Protein AF-A0A0V0Q335-F1 (afdb_monomer_lite)

Radius of gyration: 22.21 Å; chains: 1; bounding box: 49×39×63 Å

Structure (mmCIF, N/CA/C/O backbone):
data_AF-A0A0V0Q335-F1
#
_entry.id   AF-A0A0V0Q335-F1
#
loop_
_atom_site.group_PDB
_atom_site.id
_atom_site.type_symbol
_atom_site.label_atom_id
_atom_site.label_alt_id
_atom_site.label_comp_id
_atom_site.label_asym_id
_atom_site.label_entity_id
_atom_site.label_seq_id
_atom_site.pdbx_PDB_ins_code
_atom_site.Cartn_x
_atom_site.Cartn_y
_atom_site.Cartn_z
_atom_site.occupancy
_atom_site.B_iso_or_equiv
_atom_site.auth_seq_id
_atom_site.auth_comp_id
_atom_site.auth_asym_id
_atom_site.auth_atom_id
_atom_site.pdbx_PDB_model_num
ATOM 1 N N . MET A 1 1 ? -30.327 -15.646 23.687 1.00 78.12 1 MET A N 1
ATOM 2 C CA . MET A 1 1 ? -29.321 -14.753 23.053 1.00 78.12 1 MET A CA 1
ATOM 3 C C . MET A 1 1 ? -29.304 -13.386 23.737 1.00 78.12 1 MET A C 1
ATOM 5 O O . MET A 1 1 ? -28.288 -13.037 24.315 1.00 78.12 1 MET A O 1
ATOM 9 N N . ARG A 1 2 ? -30.434 -12.663 23.757 1.00 88.69 2 ARG A N 1
ATOM 10 C CA . ARG A 1 2 ? -30.592 -11.347 24.405 1.00 88.69 2 ARG A CA 1
ATOM 11 C C . ARG A 1 2 ? -30.193 -11.312 25.885 1.00 88.69 2 ARG A C 1
ATOM 13 O O . ARG A 1 2 ? -29.451 -10.423 26.280 1.00 88.69 2 ARG A O 1
ATOM 20 N N . ASP A 1 3 ? -30.614 -12.298 26.676 1.00 93.56 3 ASP A N 1
ATOM 21 C CA . ASP A 1 3 ? -30.333 -12.308 28.124 1.00 93.56 3 ASP A CA 1
ATOM 22 C C . ASP A 1 3 ? -28.840 -12.451 28.433 1.00 93.56 3 ASP A C 1
ATOM 24 O O . ASP A 1 3 ? -28.343 -11.877 29.395 1.00 93.56 3 ASP A O 1
ATOM 28 N N . ARG A 1 4 ? -28.100 -13.139 27.554 1.00 92.62 4 ARG A N 1
ATOM 29 C CA . ARG A 1 4 ? -26.638 -13.242 27.647 1.00 92.62 4 ARG A CA 1
ATOM 30 C C . ARG A 1 4 ? -25.970 -11.886 27.410 1.00 92.62 4 ARG A C 1
ATOM 32 O O . ARG A 1 4 ? -25.052 -11.541 28.136 1.00 92.62 4 ARG A O 1
ATOM 39 N N . ILE A 1 5 ? 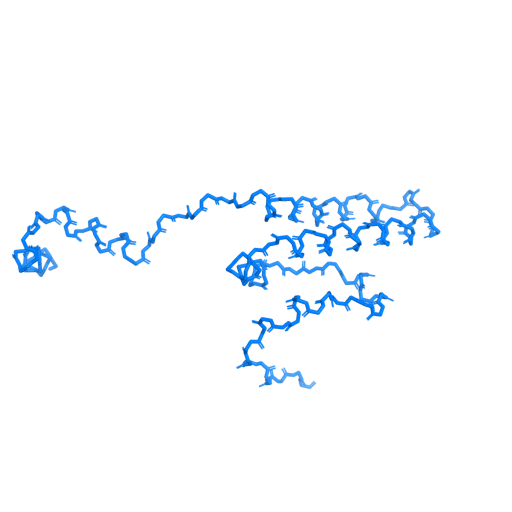-26.451 -11.113 26.433 1.00 89.00 5 ILE A N 1
ATOM 40 C CA . ILE A 1 5 ? -25.930 -9.766 26.141 1.00 89.00 5 ILE A CA 1
ATOM 41 C C . ILE A 1 5 ? -26.261 -8.813 27.296 1.00 89.00 5 ILE A C 1
ATOM 43 O O . ILE A 1 5 ? -25.413 -8.030 27.707 1.00 89.00 5 ILE A O 1
ATOM 47 N N . LYS A 1 6 ? -27.468 -8.919 27.869 1.00 94.00 6 LYS A N 1
ATOM 48 C CA . LYS A 1 6 ? -27.887 -8.117 29.027 1.00 94.00 6 LYS A CA 1
ATOM 49 C C . LYS A 1 6 ? -27.003 -8.369 30.251 1.00 94.00 6 LYS A C 1
ATOM 51 O O . LYS A 1 6 ? -26.550 -7.408 30.856 1.00 94.00 6 LYS A O 1
ATOM 56 N N . ALA A 1 7 ? -26.717 -9.633 30.567 1.00 95.12 7 ALA A N 1
ATOM 57 C CA . ALA A 1 7 ? -25.866 -9.992 31.701 1.00 95.12 7 ALA A CA 1
ATOM 58 C C . ALA A 1 7 ? -24.435 -9.434 31.571 1.00 95.12 7 ALA A C 1
ATOM 60 O O . ALA A 1 7 ? -23.882 -8.928 32.542 1.00 95.12 7 ALA A O 1
ATOM 61 N N . VAL A 1 8 ? -23.850 -9.485 30.368 1.00 94.44 8 VAL A N 1
ATOM 62 C CA . VAL A 1 8 ? -22.508 -8.929 30.113 1.00 94.44 8 VAL A CA 1
ATOM 63 C C . VAL A 1 8 ? -22.526 -7.398 30.160 1.00 94.44 8 VAL A C 1
ATOM 65 O O . VAL A 1 8 ? -21.662 -6.798 30.791 1.00 94.44 8 VAL A O 1
ATOM 68 N N . ALA A 1 9 ? -23.540 -6.760 29.570 1.00 93.38 9 ALA A N 1
ATOM 69 C CA . ALA A 1 9 ? -23.687 -5.305 29.601 1.00 93.38 9 ALA A CA 1
ATOM 70 C C . ALA A 1 9 ? -23.815 -4.769 31.039 1.00 93.38 9 ALA A C 1
ATOM 72 O O . ALA A 1 9 ? -23.160 -3.790 31.394 1.00 93.38 9 ALA A O 1
ATOM 73 N N . GLU A 1 10 ? -24.609 -5.442 31.880 1.00 94.75 10 GLU A N 1
ATOM 74 C CA . GLU A 1 10 ? -24.750 -5.116 33.304 1.00 94.75 10 GLU A CA 1
ATOM 75 C C . GLU A 1 10 ? -23.424 -5.288 34.058 1.00 94.75 10 GLU A C 1
ATOM 77 O O . GLU A 1 10 ? -23.029 -4.384 34.793 1.00 94.75 10 GLU A O 1
ATOM 82 N N . ALA A 1 11 ? -22.689 -6.382 33.821 1.00 95.44 11 ALA A N 1
ATOM 83 C CA . ALA A 1 11 ? -21.361 -6.593 34.408 1.00 95.44 11 ALA A CA 1
ATOM 84 C C . ALA A 1 11 ? -20.345 -5.511 33.989 1.00 95.44 11 ALA A C 1
ATOM 86 O O . ALA A 1 11 ? -19.500 -5.110 34.789 1.00 95.44 11 ALA A O 1
ATOM 87 N N . ASN A 1 12 ? -20.467 -4.997 32.761 1.00 91.88 12 ASN A N 1
ATOM 88 C CA . ASN A 1 12 ? -19.600 -3.962 32.199 1.00 91.88 12 ASN A CA 1
ATOM 89 C C . ASN A 1 12 ? -20.080 -2.524 32.482 1.00 91.88 12 ASN A C 1
ATOM 91 O O . ASN A 1 12 ? -19.474 -1.578 31.978 1.00 91.88 12 ASN A O 1
ATOM 95 N N . ASN A 1 13 ? -21.146 -2.329 33.272 1.00 95.94 13 ASN A N 1
ATOM 96 C CA . ASN A 1 13 ? -21.777 -1.022 33.527 1.00 95.94 13 ASN A CA 1
ATOM 97 C C . ASN A 1 13 ? -22.134 -0.252 32.237 1.00 95.94 13 ASN A C 1
ATOM 99 O O . ASN A 1 13 ? -22.018 0.973 32.160 1.00 95.94 13 ASN A O 1
ATOM 103 N N . ARG A 1 14 ? -22.567 -0.976 31.201 1.00 92.69 14 ARG A N 1
ATOM 104 C CA . ARG A 1 14 ? -22.947 -0.440 29.892 1.00 92.69 14 ARG A CA 1
ATOM 105 C C . ARG A 1 14 ? -24.420 -0.704 29.616 1.00 92.69 14 ARG A C 1
ATOM 107 O O . ARG A 1 14 ? -25.011 -1.672 30.088 1.00 92.69 14 ARG A O 1
ATOM 114 N N . SER A 1 15 ? -25.030 0.148 28.795 1.00 96.31 15 SER A N 1
ATOM 115 C CA . SER A 1 15 ? -26.313 -0.212 28.196 1.00 96.31 15 SER A CA 1
ATOM 116 C C . SER A 1 15 ? -26.112 -1.390 27.243 1.00 96.31 15 SER A C 1
ATOM 118 O O . SER A 1 15 ? -25.030 -1.587 26.692 1.00 96.31 15 SER A O 1
ATOM 120 N N . MET A 1 16 ? -27.171 -2.154 26.992 1.00 93.69 16 MET A N 1
ATOM 121 C CA . MET A 1 16 ? -27.109 -3.277 26.055 1.00 93.69 16 MET A CA 1
ATOM 122 C C . MET A 1 16 ? -26.622 -2.838 24.658 1.00 93.69 16 MET A C 1
ATOM 124 O O . MET A 1 16 ? -25.851 -3.554 24.030 1.00 93.69 16 MET A O 1
ATOM 128 N N . ASN A 1 17 ? -27.004 -1.638 24.200 1.00 93.88 17 ASN A N 1
ATOM 129 C CA . ASN A 1 17 ? -26.519 -1.076 22.935 1.00 93.88 17 ASN A CA 1
ATOM 130 C C . ASN A 1 17 ? -25.030 -0.718 23.003 1.00 93.88 17 ASN A C 1
ATOM 132 O O . ASN A 1 17 ? -24.299 -1.012 22.064 1.00 93.88 17 ASN A O 1
ATOM 136 N N . ALA A 1 18 ? -24.577 -0.118 24.107 1.00 94.00 18 ALA A N 1
ATOM 137 C CA . ALA A 1 18 ? -23.167 0.212 24.295 1.00 94.00 18 ALA A CA 1
ATOM 138 C C . ALA A 1 18 ? -22.287 -1.046 24.348 1.00 94.00 18 ALA A C 1
ATOM 140 O O . ALA A 1 18 ? -21.178 -1.033 23.832 1.00 94.00 18 ALA A O 1
ATOM 141 N N . GLU A 1 19 ? -22.793 -2.146 24.907 1.00 94.81 19 GLU A N 1
ATOM 142 C CA . GLU A 1 19 ? -22.086 -3.428 24.921 1.00 94.81 19 GLU A CA 1
ATOM 143 C C . GLU A 1 19 ? -22.000 -4.068 23.529 1.00 94.81 19 GLU A C 1
ATOM 145 O O . GLU A 1 19 ? -20.946 -4.575 23.146 1.00 94.81 19 GLU A O 1
ATOM 150 N N . ILE A 1 20 ? -23.083 -4.002 22.744 1.00 92.75 20 ILE A N 1
ATOM 151 C CA . ILE A 1 20 ? -23.080 -4.470 21.350 1.00 92.75 20 ILE A CA 1
ATOM 152 C C . ILE A 1 20 ? -22.063 -3.673 20.533 1.00 92.75 20 ILE A C 1
ATOM 154 O O . ILE A 1 20 ? -21.242 -4.276 19.850 1.00 92.75 20 ILE A O 1
ATOM 158 N N . VAL A 1 21 ? -22.091 -2.340 20.628 1.00 92.00 21 VAL A N 1
ATOM 159 C CA . VAL A 1 21 ? -21.154 -1.471 19.901 1.00 92.00 21 VAL A CA 1
ATOM 160 C C . VAL A 1 21 ? -19.718 -1.745 20.336 1.00 92.00 21 VAL A C 1
ATOM 162 O O . VAL A 1 21 ? -18.890 -2.009 19.477 1.00 92.00 21 VAL A O 1
ATOM 165 N N . ALA A 1 22 ? -19.432 -1.800 21.639 1.00 90.69 22 ALA A N 1
ATOM 166 C CA . ALA A 1 22 ? -18.080 -2.063 22.130 1.00 90.69 22 ALA A CA 1
ATOM 167 C C . ALA A 1 22 ? -17.539 -3.428 21.668 1.00 90.69 22 ALA A C 1
ATOM 169 O O . ALA A 1 22 ? -16.399 -3.519 21.227 1.00 90.69 22 ALA A O 1
ATOM 170 N N . THR A 1 23 ? -18.368 -4.478 21.704 1.00 91.56 23 THR A N 1
ATOM 171 C CA . THR A 1 23 ? -17.970 -5.810 21.213 1.00 91.56 23 THR A CA 1
ATOM 172 C C . THR A 1 23 ? -17.730 -5.804 19.701 1.00 91.56 23 THR A C 1
ATOM 174 O O . THR A 1 23 ? -16.843 -6.501 19.204 1.00 91.56 23 THR A O 1
ATOM 177 N N . LEU A 1 24 ? -18.539 -5.049 18.949 1.00 91.12 24 LEU A N 1
ATOM 178 C CA . LEU A 1 24 ? -18.368 -4.903 17.506 1.00 91.12 24 LEU A CA 1
ATOM 179 C C . LEU A 1 24 ? -17.109 -4.107 17.174 1.00 91.12 24 LEU A C 1
ATOM 181 O O . LEU A 1 24 ? -16.378 -4.535 16.299 1.00 91.12 24 LEU A O 1
ATOM 185 N N . GLU A 1 25 ? -16.818 -3.017 17.875 1.00 88.38 25 GLU A N 1
ATOM 186 C CA . GLU A 1 25 ? -15.604 -2.221 17.667 1.00 88.38 25 GLU A CA 1
ATOM 187 C C . GLU A 1 25 ? -14.334 -2.991 18.049 1.00 88.38 25 GLU A C 1
ATOM 189 O O . GLU A 1 25 ? -13.309 -2.853 17.386 1.00 88.38 25 GLU A O 1
ATOM 194 N N . GLU A 1 26 ? -14.403 -3.842 19.076 1.00 87.00 26 GLU A N 1
ATOM 195 C CA . GLU A 1 26 ? -13.294 -4.712 19.476 1.00 87.00 26 GLU A CA 1
ATOM 196 C C . GLU A 1 26 ? -13.003 -5.788 18.420 1.00 87.00 26 GLU A C 1
ATOM 198 O O . GLU A 1 26 ? -11.848 -6.026 18.071 1.00 87.00 26 GLU A O 1
ATOM 203 N N . LYS A 1 27 ? -14.048 -6.439 17.889 1.00 88.56 27 LYS A N 1
ATOM 204 C CA . LYS A 1 27 ? -13.894 -7.521 16.899 1.00 88.56 27 LYS A CA 1
ATOM 205 C C . LYS A 1 27 ? -13.754 -7.034 15.459 1.00 88.56 27 LYS A C 1
ATOM 207 O O . LYS A 1 27 ? -13.152 -7.725 14.642 1.00 88.56 27 LYS A O 1
ATOM 212 N N . TYR A 1 28 ? -14.328 -5.880 15.154 1.00 84.25 28 TYR A N 1
ATOM 213 C CA . TYR A 1 28 ? -14.400 -5.260 13.836 1.00 84.25 28 TYR A CA 1
ATOM 214 C C . TYR A 1 28 ? -14.042 -3.774 13.974 1.00 84.25 28 TYR A C 1
ATOM 216 O O . TYR A 1 28 ? -14.913 -2.908 13.840 1.00 84.25 28 TYR A O 1
ATOM 224 N N . PRO A 1 29 ? -12.770 -3.455 14.276 1.00 79.88 29 PRO A N 1
ATOM 225 C CA . PRO A 1 29 ? -12.340 -2.069 14.360 1.00 79.88 29 PRO A CA 1
ATOM 226 C C . PRO A 1 29 ? -12.617 -1.364 13.032 1.00 79.88 29 PRO A C 1
ATOM 228 O O . PRO A 1 29 ? -12.474 -1.963 11.961 1.00 79.88 29 PRO A O 1
ATOM 231 N N . ALA A 1 30 ? -13.004 -0.088 13.096 1.00 74.25 30 ALA A N 1
ATOM 232 C CA . ALA A 1 30 ? -13.231 0.703 11.894 1.00 74.25 30 ALA A CA 1
ATOM 233 C C . ALA A 1 30 ? -11.996 0.620 10.973 1.00 74.25 30 ALA A C 1
ATOM 235 O O . ALA A 1 30 ? -10.863 0.713 11.470 1.00 74.25 30 ALA A O 1
ATOM 236 N N . PRO A 1 31 ? -12.182 0.434 9.651 1.00 66.56 31 PRO A N 1
ATOM 237 C CA . PRO A 1 31 ? -11.063 0.404 8.725 1.00 66.56 31 PRO A CA 1
ATOM 238 C C . PRO A 1 31 ? -10.271 1.700 8.895 1.00 66.56 31 PRO A C 1
ATOM 240 O O . PRO A 1 31 ? -10.826 2.798 8.808 1.00 66.56 31 PRO A O 1
ATOM 243 N N . LYS A 1 32 ? -8.977 1.572 9.217 1.00 71.12 32 LYS A N 1
ATOM 244 C CA . LYS A 1 32 ? -8.098 2.742 9.325 1.00 71.12 32 LYS A CA 1
ATOM 245 C C . LYS A 1 32 ? -8.167 3.486 7.982 1.00 71.12 32 LYS A C 1
ATOM 247 O O . LYS A 1 32 ? -8.149 2.803 6.956 1.00 71.12 32 LYS A O 1
ATOM 252 N N . PRO A 1 33 ? -8.243 4.830 7.971 1.00 68.56 33 PRO A N 1
ATOM 253 C CA . PRO A 1 33 ? -8.193 5.583 6.724 1.00 68.56 33 PRO A CA 1
ATOM 254 C C . PRO A 1 33 ? -6.976 5.121 5.925 1.00 68.56 33 PRO A C 1
ATOM 256 O O . PRO A 1 33 ? -5.882 4.996 6.483 1.00 68.56 33 PRO A O 1
ATOM 259 N N . GLU A 1 34 ? -7.204 4.789 4.657 1.00 70.56 34 GLU A N 1
ATOM 260 C CA . GLU A 1 34 ? -6.160 4.243 3.804 1.00 70.56 34 GLU A CA 1
ATOM 261 C C . GLU A 1 34 ? -5.000 5.237 3.723 1.00 70.56 34 GLU A C 1
ATOM 263 O O . GLU A 1 34 ? -5.180 6.445 3.529 1.00 70.56 34 GLU A O 1
ATOM 268 N N . SER A 1 35 ? -3.794 4.731 3.957 1.00 86.44 35 SER A N 1
ATOM 269 C CA . SER A 1 35 ? -2.598 5.553 3.909 1.00 86.44 35 SER A CA 1
ATOM 270 C C . SER A 1 35 ? -2.371 6.049 2.493 1.00 86.44 35 SER A C 1
ATOM 272 O O . SER A 1 35 ? -2.403 5.266 1.547 1.00 86.44 35 SER A O 1
ATOM 274 N N . ARG A 1 36 ? -2.025 7.332 2.346 1.00 89.69 36 ARG A N 1
ATOM 275 C CA . ARG A 1 36 ? -1.664 7.911 1.040 1.00 89.69 36 ARG A CA 1
ATOM 276 C C . ARG A 1 36 ? -0.555 7.123 0.339 1.00 89.69 36 ARG A C 1
ATOM 278 O O . ARG A 1 36 ? -0.501 7.123 -0.886 1.00 89.69 36 ARG A O 1
ATOM 285 N N . LEU A 1 37 ? 0.338 6.487 1.100 1.00 92.50 37 LEU A N 1
ATOM 286 C CA . LEU A 1 37 ? 1.406 5.655 0.549 1.00 92.50 37 LEU A CA 1
ATOM 287 C C . LEU A 1 37 ? 0.875 4.320 0.015 1.00 92.50 37 LEU A C 1
ATOM 289 O O . LEU A 1 37 ? 1.320 3.895 -1.046 1.00 92.50 37 LEU A O 1
ATOM 293 N N . ILE A 1 38 ? -0.094 3.700 0.699 1.00 91.88 38 ILE A N 1
ATOM 294 C CA . ILE A 1 38 ? -0.757 2.469 0.235 1.00 91.88 38 ILE A CA 1
ATOM 295 C C . ILE A 1 38 ? -1.513 2.753 -1.062 1.00 91.88 38 ILE A C 1
ATOM 297 O O . ILE A 1 38 ? -1.237 2.107 -2.068 1.00 91.88 38 ILE A O 1
ATOM 301 N N . SER A 1 39 ? -2.346 3.800 -1.090 1.00 92.25 39 SER A N 1
ATOM 302 C CA . SER A 1 39 ? -3.083 4.163 -2.307 1.00 92.25 39 SER A CA 1
ATOM 303 C C . SER A 1 39 ? -2.138 4.505 -3.468 1.00 92.25 39 SER A C 1
ATOM 305 O O . SER A 1 39 ? -2.405 4.159 -4.616 1.00 92.25 39 SER A O 1
ATOM 307 N N . ARG A 1 40 ? -0.998 5.164 -3.193 1.00 93.25 40 ARG A N 1
ATOM 308 C CA . ARG A 1 40 ? 0.023 5.439 -4.219 1.00 93.25 40 ARG A CA 1
ATOM 309 C C . ARG A 1 40 ? 0.645 4.153 -4.759 1.00 93.25 40 ARG A C 1
ATOM 311 O O . ARG A 1 40 ? 0.901 4.086 -5.955 1.00 93.25 40 ARG A O 1
ATOM 318 N N . LEU A 1 41 ? 0.903 3.165 -3.904 1.00 92.88 41 LEU A N 1
ATOM 319 C CA . LEU A 1 41 ? 1.461 1.887 -4.332 1.00 92.88 41 LEU A CA 1
ATOM 320 C C . LEU A 1 41 ? 0.495 1.129 -5.244 1.00 92.88 41 LEU A C 1
ATOM 322 O O . LEU A 1 41 ? 0.911 0.680 -6.306 1.00 92.88 41 LEU A O 1
ATOM 326 N N . HIS A 1 42 ? -0.781 1.034 -4.863 1.00 90.81 42 HIS A N 1
ATOM 327 C CA . HIS A 1 42 ? -1.802 0.399 -5.703 1.00 90.81 42 HIS A CA 1
ATOM 328 C C . HIS A 1 42 ? -1.921 1.093 -7.052 1.00 90.81 42 HIS A C 1
ATOM 330 O O . HIS A 1 42 ? -1.851 0.437 -8.080 1.00 90.81 42 HIS A O 1
ATOM 336 N N . HIS A 1 43 ? -1.948 2.426 -7.059 1.00 90.62 43 HIS A N 1
ATOM 337 C CA . HIS A 1 43 ? -1.998 3.175 -8.308 1.00 90.62 43 HIS A CA 1
ATOM 338 C C . HIS A 1 43 ? -0.780 2.938 -9.213 1.00 90.62 43 HIS A C 1
ATOM 340 O O . HIS A 1 43 ? -0.920 2.890 -10.433 1.00 90.62 43 HIS A O 1
ATOM 346 N N . LEU A 1 44 ? 0.419 2.796 -8.635 1.00 91.19 44 LEU A N 1
ATOM 347 C CA . LEU A 1 44 ? 1.600 2.415 -9.404 1.00 91.19 44 LEU A CA 1
ATOM 348 C C . LEU A 1 44 ? 1.382 1.035 -10.039 1.00 91.19 44 LEU A C 1
ATOM 350 O O . LEU A 1 44 ? 1.542 0.900 -11.248 1.00 91.19 44 LEU A O 1
ATOM 354 N N . ILE A 1 45 ? 0.975 0.037 -9.255 1.00 89.50 45 ILE A N 1
ATOM 355 C CA . ILE A 1 45 ? 0.729 -1.325 -9.754 1.00 89.50 45 ILE A CA 1
ATOM 356 C C . ILE A 1 45 ? -0.321 -1.326 -10.872 1.00 89.50 45 ILE A C 1
ATOM 358 O O . ILE A 1 45 ? -0.076 -1.929 -11.908 1.00 89.50 45 ILE A O 1
ATOM 362 N N . ASP A 1 46 ? -1.409 -0.571 -10.735 1.00 88.25 46 ASP A N 1
ATOM 363 C CA . ASP A 1 46 ? -2.438 -0.471 -11.778 1.00 88.25 46 ASP A CA 1
ATOM 364 C C . ASP A 1 46 ? -1.887 0.137 -13.085 1.00 88.25 46 ASP A C 1
ATOM 366 O O . ASP A 1 46 ? -2.163 -0.345 -14.182 1.00 88.25 46 ASP A O 1
ATOM 370 N N . ILE A 1 47 ? -1.063 1.191 -12.990 1.00 85.31 47 ILE A N 1
ATOM 371 C CA . ILE A 1 47 ? -0.443 1.831 -14.166 1.00 85.31 47 ILE A CA 1
ATOM 372 C C . ILE A 1 47 ? 0.527 0.885 -14.880 1.00 85.31 47 ILE A C 1
ATOM 374 O O . ILE A 1 47 ? 0.741 1.025 -16.092 1.00 85.31 47 ILE A O 1
ATOM 378 N N . PHE A 1 48 ? 1.148 -0.033 -14.142 1.00 83.56 48 PHE A N 1
ATOM 379 C CA . PHE A 1 48 ? 2.117 -0.971 -14.686 1.00 83.56 48 PHE A CA 1
ATOM 380 C C . PHE A 1 48 ? 1.526 -1.794 -15.828 1.00 83.56 48 PHE A C 1
ATOM 382 O O . PHE A 1 48 ? 2.090 -1.811 -16.926 1.00 83.56 48 PHE A O 1
ATOM 389 N N . ASP A 1 49 ? 0.361 -2.390 -15.585 1.00 76.69 49 ASP A N 1
ATOM 390 C CA . ASP A 1 49 ? -0.319 -3.252 -16.547 1.00 76.69 49 ASP A CA 1
ATOM 391 C C . ASP A 1 49 ? -0.756 -2.458 -17.786 1.00 76.69 49 ASP A C 1
ATOM 393 O O . ASP A 1 49 ? -0.510 -2.872 -18.920 1.00 76.69 49 ASP A O 1
ATOM 397 N N . ASP A 1 50 ? -1.314 -1.261 -17.590 1.00 77.94 50 ASP A N 1
ATOM 398 C CA . ASP A 1 50 ? -1.833 -0.443 -18.691 1.00 77.94 50 ASP A CA 1
ATOM 399 C C . ASP A 1 50 ? -0.729 0.197 -19.546 1.00 77.94 50 ASP A C 1
ATOM 401 O O . ASP A 1 50 ? -0.873 0.367 -20.763 1.00 77.94 50 ASP A O 1
ATOM 405 N N . THR A 1 51 ? 0.375 0.603 -18.912 1.00 74.94 51 THR A N 1
ATOM 406 C CA . THR A 1 51 ? 1.389 1.441 -19.560 1.00 74.94 51 THR A CA 1
ATOM 407 C C . THR A 1 51 ? 2.627 0.649 -19.930 1.00 74.94 51 THR A C 1
ATOM 409 O O . THR A 1 51 ? 3.042 0.704 -21.084 1.00 74.94 51 THR A O 1
ATOM 412 N N . VAL A 1 52 ? 3.228 -0.082 -18.988 1.00 73.06 52 VAL A N 1
ATOM 413 C CA . VAL A 1 52 ? 4.526 -0.751 -19.188 1.00 73.06 52 VAL A CA 1
ATOM 414 C C . VAL A 1 52 ? 4.380 -1.976 -20.094 1.00 73.06 52 VAL A C 1
ATOM 416 O O . VAL A 1 52 ? 5.252 -2.232 -20.930 1.00 73.06 52 VAL A O 1
ATOM 419 N N . MET A 1 53 ? 3.244 -2.670 -20.007 1.00 76.44 53 MET A N 1
ATOM 420 C CA . MET A 1 53 ? 2.939 -3.832 -20.852 1.00 76.44 53 MET A CA 1
ATOM 421 C C . MET A 1 53 ? 2.271 -3.484 -22.180 1.00 76.44 53 MET A C 1
ATOM 423 O O . MET A 1 53 ? 1.915 -4.372 -22.948 1.00 76.44 53 MET A O 1
ATOM 427 N N . SER A 1 54 ? 2.159 -2.198 -22.517 1.00 80.06 54 SER A N 1
ATOM 428 C CA . SER A 1 54 ? 1.632 -1.799 -23.817 1.00 80.06 54 SER A CA 1
ATOM 429 C C . SER A 1 54 ? 2.547 -2.254 -24.964 1.00 80.06 54 SER A C 1
ATOM 431 O O . SER A 1 54 ? 3.737 -1.923 -25.007 1.00 80.06 54 SER A O 1
ATOM 433 N N . ASP A 1 55 ? 1.962 -2.896 -25.979 1.00 80.12 55 ASP A N 1
ATOM 434 C CA . ASP A 1 55 ? 2.638 -3.270 -27.237 1.00 80.12 55 ASP A CA 1
ATOM 435 C C . ASP A 1 55 ? 3.211 -2.065 -28.009 1.00 80.12 55 ASP A C 1
ATOM 437 O O . ASP A 1 55 ? 3.999 -2.214 -28.942 1.00 80.12 55 ASP A O 1
ATOM 441 N N . LYS A 1 56 ? 2.824 -0.840 -27.628 1.00 83.00 56 LYS A N 1
ATOM 442 C CA . LYS A 1 56 ? 3.302 0.410 -28.237 1.00 83.00 56 LYS A CA 1
ATOM 443 C C . LYS A 1 56 ? 4.706 0.813 -27.776 1.00 83.00 56 LYS A C 1
ATOM 445 O O . LYS A 1 56 ? 5.293 1.722 -28.367 1.00 83.00 56 LYS A O 1
ATOM 450 N N . LEU A 1 57 ? 5.240 0.190 -26.724 1.00 83.44 57 LEU A N 1
ATOM 451 C CA . LEU A 1 57 ? 6.578 0.477 -26.207 1.00 83.44 57 LEU A CA 1
ATOM 452 C C . LEU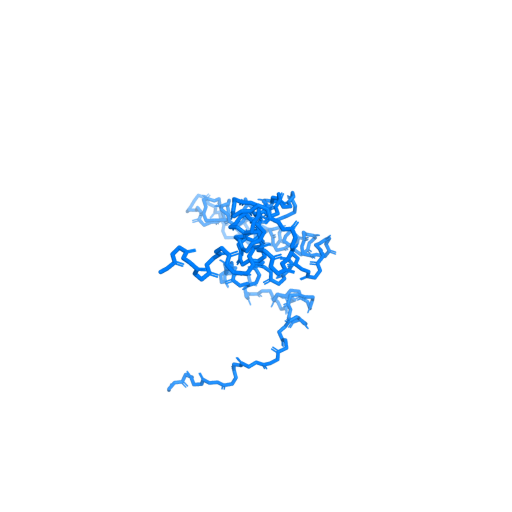 A 1 57 ? 7.639 -0.393 -26.882 1.00 83.44 57 LEU A C 1
ATOM 454 O O . LEU A 1 57 ? 7.518 -1.616 -26.960 1.00 83.44 57 LEU A O 1
ATOM 458 N N . SER A 1 58 ? 8.731 0.243 -27.313 1.00 88.88 58 SER A N 1
ATOM 459 C CA . SER A 1 58 ? 9.946 -0.488 -27.671 1.00 88.88 58 SER A CA 1
ATOM 460 C C . SER A 1 58 ? 10.551 -1.151 -26.433 1.00 88.88 58 SER A C 1
ATOM 462 O O . SER A 1 58 ? 10.363 -0.672 -25.314 1.00 88.88 58 SER A O 1
ATOM 464 N N . ASN A 1 59 ? 11.322 -2.221 -26.634 1.00 87.12 59 ASN A N 1
ATOM 465 C CA . ASN A 1 59 ? 11.947 -2.964 -25.536 1.00 87.12 59 ASN A CA 1
ATOM 466 C C . ASN A 1 59 ? 12.841 -2.073 -24.661 1.00 87.12 59 ASN A C 1
ATOM 468 O O . ASN A 1 59 ? 12.673 -2.070 -23.449 1.00 87.12 59 ASN A O 1
ATOM 472 N N . GLU A 1 60 ? 13.685 -1.230 -25.263 1.00 89.06 60 GLU A N 1
ATOM 473 C CA . GLU A 1 60 ? 14.537 -0.288 -24.517 1.00 89.06 60 GLU A CA 1
ATOM 474 C C . GLU A 1 60 ? 13.723 0.680 -23.642 1.00 89.06 60 GLU A C 1
ATOM 476 O O . GLU A 1 60 ? 14.077 0.962 -22.498 1.00 89.06 60 GLU A O 1
ATOM 481 N N . ARG A 1 61 ? 12.595 1.189 -24.161 1.00 88.94 61 ARG A N 1
ATOM 482 C CA . ARG A 1 61 ? 11.718 2.082 -23.392 1.00 88.94 61 ARG A CA 1
ATOM 483 C C . ARG A 1 61 ? 11.000 1.328 -22.283 1.00 88.94 61 ARG A C 1
ATOM 485 O O . ARG A 1 61 ? 10.861 1.877 -21.197 1.00 88.94 61 ARG A O 1
ATOM 492 N N . ARG A 1 62 ? 10.576 0.088 -22.540 1.00 88.88 62 ARG A N 1
ATOM 493 C CA . ARG A 1 62 ? 9.968 -0.784 -21.532 1.00 88.88 62 ARG A CA 1
ATOM 494 C C . ARG A 1 62 ? 10.939 -1.050 -20.389 1.00 88.88 62 ARG A C 1
ATOM 496 O O . ARG A 1 62 ? 10.572 -0.826 -19.247 1.00 88.88 62 ARG A O 1
ATOM 503 N N . GLU A 1 63 ? 12.178 -1.435 -20.682 1.00 89.94 63 GLU A N 1
ATOM 504 C CA . GLU A 1 63 ? 13.218 -1.658 -19.668 1.00 89.94 63 GLU A CA 1
ATOM 505 C C . GLU A 1 63 ? 13.490 -0.401 -18.837 1.00 89.94 63 GLU A C 1
ATOM 507 O O . GLU A 1 63 ? 13.535 -0.461 -17.607 1.00 89.94 63 GLU A O 1
ATOM 512 N N . HIS A 1 64 ? 13.598 0.759 -19.490 1.00 91.00 64 HIS A N 1
ATOM 513 C CA . HIS A 1 64 ? 13.762 2.021 -18.776 1.00 91.00 64 HIS A CA 1
ATOM 514 C C . HIS A 1 64 ? 12.564 2.328 -17.863 1.00 91.00 64 HIS A C 1
ATOM 516 O O . HIS A 1 64 ? 12.746 2.714 -16.708 1.00 91.00 64 HIS A O 1
ATOM 522 N N . MET A 1 65 ? 11.339 2.116 -18.348 1.00 90.94 65 MET A N 1
ATOM 523 C CA . MET A 1 65 ? 10.128 2.295 -17.548 1.00 90.94 65 MET A CA 1
ATOM 524 C C . MET A 1 65 ? 10.049 1.305 -16.385 1.00 90.94 65 MET A C 1
ATOM 526 O O . MET A 1 65 ? 9.698 1.722 -15.286 1.00 90.94 65 MET A O 1
ATOM 530 N N . LEU A 1 66 ? 10.433 0.042 -16.591 1.00 91.19 66 LEU A N 1
ATOM 531 C CA . LEU A 1 66 ? 10.529 -0.971 -15.539 1.00 91.19 66 LEU A CA 1
ATOM 532 C C . LEU A 1 66 ? 11.484 -0.520 -14.428 1.00 91.19 66 LEU A C 1
ATOM 534 O O . LEU A 1 66 ? 11.147 -0.632 -13.252 1.00 91.19 66 LEU A O 1
ATOM 538 N N . SER A 1 67 ? 12.634 0.060 -14.787 1.00 92.38 67 SER A N 1
ATOM 539 C CA . SER A 1 67 ? 13.584 0.598 -13.805 1.00 92.38 67 SER A CA 1
ATOM 540 C C . SER A 1 67 ? 12.983 1.757 -13.005 1.00 92.38 67 SER A C 1
ATOM 542 O O . SER A 1 67 ? 13.018 1.733 -11.778 1.00 92.38 67 SER A O 1
ATOM 544 N N . LEU A 1 68 ? 12.385 2.751 -13.674 1.00 92.06 68 LEU A N 1
ATOM 545 C CA . LEU A 1 68 ? 11.749 3.894 -12.998 1.00 92.06 68 LEU A CA 1
ATOM 546 C C . LEU A 1 68 ? 10.597 3.460 -12.086 1.00 92.06 68 LEU A C 1
ATOM 548 O O . LEU A 1 68 ? 10.365 4.038 -11.019 1.00 92.06 68 LEU A O 1
ATOM 552 N N . PHE A 1 69 ? 9.859 2.448 -12.529 1.00 92.38 69 PHE A N 1
ATOM 553 C CA . PHE A 1 69 ? 8.751 1.879 -11.794 1.00 92.38 69 PHE A CA 1
ATOM 554 C C . PHE A 1 69 ? 9.219 1.167 -10.525 1.00 92.38 69 PHE A C 1
ATOM 556 O O . PHE A 1 69 ? 8.724 1.471 -9.437 1.00 92.38 69 PHE A O 1
ATOM 563 N N . LYS A 1 70 ? 10.228 0.295 -10.655 1.00 94.00 70 LYS A N 1
ATOM 564 C CA . LYS A 1 70 ? 10.909 -0.359 -9.534 1.00 94.00 70 LYS A CA 1
ATOM 565 C C . LYS A 1 70 ? 11.343 0.674 -8.494 1.00 94.00 70 LYS A C 1
ATOM 567 O O . LYS A 1 70 ? 10.959 0.565 -7.332 1.00 94.00 70 LYS A O 1
ATOM 572 N N . ASP A 1 71 ? 12.066 1.710 -8.920 1.00 95.06 71 ASP A N 1
ATOM 573 C CA . ASP A 1 71 ? 12.590 2.752 -8.027 1.00 95.06 71 ASP A CA 1
ATOM 574 C C . ASP A 1 71 ? 11.461 3.515 -7.311 1.00 95.06 71 ASP A C 1
ATOM 576 O O . ASP A 1 71 ? 11.554 3.817 -6.120 1.00 95.06 71 ASP A O 1
ATOM 580 N N . SER A 1 72 ? 10.355 3.776 -8.014 1.00 94.06 72 SER A N 1
ATOM 581 C CA . SER A 1 72 ? 9.173 4.427 -7.437 1.00 94.06 72 SER A CA 1
ATOM 582 C C . SER A 1 72 ? 8.490 3.565 -6.375 1.00 94.06 72 SER A C 1
ATOM 584 O O . SER A 1 72 ? 8.047 4.100 -5.358 1.00 94.06 72 SER A O 1
ATOM 586 N N . ILE A 1 73 ? 8.404 2.245 -6.582 1.00 94.19 73 ILE A N 1
ATOM 587 C CA . ILE A 1 73 ? 7.862 1.333 -5.567 1.00 94.19 73 ILE A CA 1
ATOM 588 C C . ILE A 1 73 ? 8.794 1.258 -4.357 1.00 94.19 73 ILE A C 1
ATOM 590 O O . ILE A 1 73 ? 8.313 1.340 -3.226 1.00 94.19 73 ILE A O 1
ATOM 594 N N . VAL A 1 74 ? 10.108 1.138 -4.573 1.00 94.50 74 VAL A N 1
ATOM 595 C CA . VAL A 1 74 ? 11.093 1.104 -3.480 1.00 94.50 74 VAL A CA 1
ATOM 596 C C . VAL A 1 74 ? 10.973 2.358 -2.607 1.00 94.50 74 VAL A C 1
ATOM 598 O O . VAL A 1 74 ? 10.829 2.230 -1.394 1.00 94.50 74 VAL A O 1
ATOM 601 N N . ASP A 1 75 ? 10.897 3.554 -3.206 1.00 95.12 75 ASP A N 1
ATOM 602 C CA . ASP A 1 75 ? 10.700 4.816 -2.470 1.00 95.12 75 ASP A CA 1
ATOM 603 C C . ASP A 1 75 ? 9.409 4.827 -1.636 1.00 95.12 75 ASP A C 1
ATOM 605 O O . ASP A 1 75 ? 9.378 5.339 -0.516 1.00 95.12 75 ASP A O 1
ATOM 609 N N . VAL A 1 76 ? 8.324 4.258 -2.166 1.00 95.12 76 VAL A N 1
ATOM 610 C CA . VAL A 1 76 ? 7.052 4.164 -1.441 1.00 95.12 76 VAL A CA 1
ATOM 611 C C . VAL A 1 76 ? 7.165 3.193 -0.264 1.00 95.12 76 VAL A C 1
ATOM 613 O O . VAL A 1 76 ? 6.777 3.552 0.850 1.00 95.12 76 VAL A O 1
ATOM 616 N N . ILE A 1 77 ? 7.738 2.007 -0.482 1.00 93.75 77 ILE A N 1
ATOM 617 C CA . ILE A 1 77 ? 7.972 0.988 0.553 1.00 93.75 77 ILE A CA 1
ATOM 618 C C . ILE A 1 77 ? 8.850 1.544 1.677 1.00 93.75 77 ILE A C 1
ATOM 620 O O . ILE A 1 77 ? 8.545 1.354 2.854 1.00 93.75 77 ILE A O 1
ATOM 624 N N . ASP A 1 78 ? 9.911 2.275 1.342 1.00 93.50 78 ASP A N 1
ATOM 625 C CA . ASP A 1 78 ? 10.846 2.830 2.322 1.00 93.50 78 ASP A CA 1
ATOM 626 C C . ASP A 1 78 ? 10.224 3.923 3.200 1.00 93.50 78 ASP A C 1
ATOM 628 O O . ASP A 1 78 ? 10.693 4.170 4.310 1.00 93.50 78 ASP A O 1
ATOM 632 N N . ARG A 1 79 ? 9.115 4.528 2.766 1.00 93.81 79 ARG A N 1
ATOM 633 C CA . ARG A 1 79 ? 8.379 5.541 3.540 1.00 93.81 79 ARG A CA 1
ATOM 634 C C . ARG A 1 79 ? 7.218 4.975 4.353 1.00 93.81 79 ARG A C 1
ATOM 636 O O . ARG A 1 79 ? 6.702 5.680 5.218 1.00 93.81 79 ARG A O 1
ATOM 643 N N . MET A 1 80 ? 6.794 3.741 4.086 1.00 92.62 80 MET A N 1
ATOM 644 C CA . MET A 1 80 ? 5.706 3.096 4.825 1.00 92.62 80 MET A CA 1
ATOM 645 C C . MET A 1 80 ? 6.129 2.750 6.256 1.00 92.62 80 MET A C 1
ATOM 647 O O . MET A 1 80 ? 7.305 2.572 6.560 1.00 92.62 80 MET A O 1
ATOM 651 N N . THR A 1 81 ? 5.168 2.630 7.157 1.00 92.38 81 THR A N 1
ATOM 652 C CA . THR A 1 81 ? 5.343 2.001 8.473 1.00 92.38 81 THR A CA 1
ATOM 653 C C . THR A 1 81 ? 5.333 0.473 8.344 1.00 92.38 81 THR A C 1
ATOM 655 O O . THR A 1 81 ? 4.859 -0.068 7.346 1.00 92.38 81 THR A O 1
ATOM 658 N N . GLU A 1 82 ? 5.826 -0.253 9.353 1.00 89.38 82 GLU A N 1
ATOM 659 C CA . GLU A 1 82 ? 5.784 -1.727 9.321 1.00 89.38 82 GLU A CA 1
ATOM 660 C C . GLU A 1 82 ? 4.351 -2.281 9.303 1.00 89.38 82 GLU A C 1
ATOM 662 O O . GLU A 1 82 ? 4.090 -3.260 8.606 1.00 89.38 82 GLU A O 1
ATOM 667 N N . ASP A 1 83 ? 3.408 -1.621 9.984 1.00 88.94 83 ASP A N 1
ATOM 668 C CA . ASP A 1 83 ? 1.980 -1.970 9.953 1.00 88.94 83 ASP A CA 1
ATOM 669 C C . ASP A 1 83 ? 1.392 -1.860 8.538 1.00 88.94 83 ASP A C 1
ATOM 671 O O . ASP A 1 83 ? 0.623 -2.719 8.106 1.00 88.94 83 ASP A O 1
ATOM 675 N N . GLU A 1 84 ? 1.731 -0.794 7.810 1.00 91.06 84 GLU A N 1
ATOM 676 C CA . GLU A 1 84 ? 1.293 -0.595 6.425 1.00 91.06 84 GLU A CA 1
ATOM 677 C C . GLU A 1 84 ? 1.933 -1.629 5.498 1.00 91.06 84 GLU A C 1
ATOM 679 O O . GLU A 1 84 ? 1.230 -2.252 4.703 1.00 91.06 84 GLU A O 1
ATOM 684 N N . LEU A 1 85 ? 3.236 -1.887 5.649 1.00 91.69 85 LEU A N 1
ATOM 685 C CA . LEU A 1 85 ? 3.935 -2.909 4.870 1.00 91.69 85 LEU A CA 1
ATOM 686 C C . LEU A 1 85 ? 3.387 -4.313 5.123 1.00 91.69 85 LEU A C 1
ATOM 688 O O . LEU A 1 85 ? 3.320 -5.114 4.196 1.00 91.69 85 LEU A O 1
ATOM 692 N N . ALA A 1 86 ? 3.017 -4.648 6.360 1.00 89.69 86 ALA A N 1
ATOM 693 C CA . ALA A 1 86 ? 2.409 -5.937 6.682 1.00 89.69 86 ALA A CA 1
ATOM 694 C C . ALA A 1 86 ? 1.054 -6.120 5.978 1.00 89.69 86 ALA A C 1
ATOM 696 O O . ALA A 1 86 ? 0.790 -7.190 5.434 1.00 89.69 86 ALA A O 1
ATOM 697 N N . ARG A 1 87 ? 0.228 -5.066 5.932 1.00 88.50 87 ARG A N 1
ATOM 698 C CA . ARG A 1 87 ? -1.069 -5.078 5.233 1.00 88.50 87 ARG A CA 1
ATOM 699 C C . ARG A 1 87 ? -0.901 -5.263 3.733 1.00 88.50 87 ARG A C 1
ATOM 701 O O . ARG A 1 87 ? -1.455 -6.194 3.163 1.00 88.50 87 ARG A O 1
ATOM 708 N N . VAL A 1 88 ? -0.071 -4.425 3.113 1.00 90.94 88 VAL A N 1
ATOM 709 C CA . VAL A 1 88 ? 0.180 -4.490 1.670 1.00 90.94 88 VAL A CA 1
ATOM 710 C C . VAL A 1 88 ? 0.744 -5.856 1.280 1.00 90.94 88 VAL A C 1
ATOM 712 O O . VAL A 1 88 ? 0.272 -6.447 0.316 1.00 90.94 88 VAL A O 1
ATOM 715 N N . ARG A 1 89 ? 1.697 -6.405 2.047 1.00 89.81 89 ARG A N 1
ATOM 716 C CA . ARG A 1 89 ? 2.261 -7.744 1.796 1.00 89.81 89 ARG A CA 1
ATOM 717 C C . ARG A 1 89 ? 1.216 -8.860 1.797 1.00 89.81 89 ARG A C 1
ATOM 719 O O . ARG A 1 89 ? 1.387 -9.831 1.069 1.00 89.81 89 ARG A O 1
ATOM 726 N N . ALA A 1 90 ? 0.172 -8.746 2.615 1.00 87.75 90 ALA A N 1
ATOM 727 C CA . ALA A 1 90 ? -0.891 -9.745 2.689 1.00 87.75 90 ALA A CA 1
ATOM 728 C C . ALA A 1 90 ? -1.878 -9.661 1.511 1.00 87.75 90 ALA A C 1
ATOM 730 O O . ALA A 1 90 ? -2.507 -10.659 1.168 1.00 87.75 90 ALA A O 1
ATOM 731 N N . GLU A 1 91 ? -2.022 -8.480 0.908 1.00 87.19 91 GLU A N 1
ATOM 732 C CA . GLU A 1 91 ? -3.095 -8.177 -0.049 1.00 87.19 91 GLU A CA 1
ATOM 733 C C . GLU A 1 91 ? -2.593 -7.978 -1.484 1.00 87.19 91 GLU A C 1
ATOM 735 O O . GLU A 1 91 ? -3.376 -8.045 -2.427 1.00 87.19 91 GLU A O 1
ATOM 740 N N . THR A 1 92 ? -1.298 -7.714 -1.665 1.00 85.38 92 THR A N 1
ATOM 741 C CA . THR A 1 92 ? -0.735 -7.239 -2.932 1.00 85.38 92 THR A CA 1
ATOM 742 C C . THR A 1 92 ? 0.389 -8.148 -3.414 1.00 85.38 92 THR A C 1
ATOM 744 O O . THR A 1 92 ? 1.317 -8.467 -2.670 1.00 85.38 92 THR A O 1
ATOM 747 N N . SER A 1 93 ? 0.326 -8.526 -4.690 1.00 87.38 93 SER A N 1
ATOM 748 C CA . SER A 1 93 ? 1.434 -9.147 -5.415 1.00 87.38 93 SER A CA 1
ATOM 749 C C . SER A 1 93 ? 2.044 -8.124 -6.364 1.00 87.38 93 SER A C 1
ATOM 751 O O . SER A 1 93 ? 1.329 -7.281 -6.906 1.00 87.38 93 SER A O 1
ATOM 753 N N . PHE A 1 94 ? 3.360 -8.176 -6.541 1.00 89.81 94 PHE A N 1
ATOM 754 C CA . PHE A 1 94 ? 4.032 -7.309 -7.495 1.00 89.81 94 PHE A CA 1
ATOM 755 C C . PHE A 1 94 ? 4.119 -7.957 -8.874 1.00 89.81 94 PHE A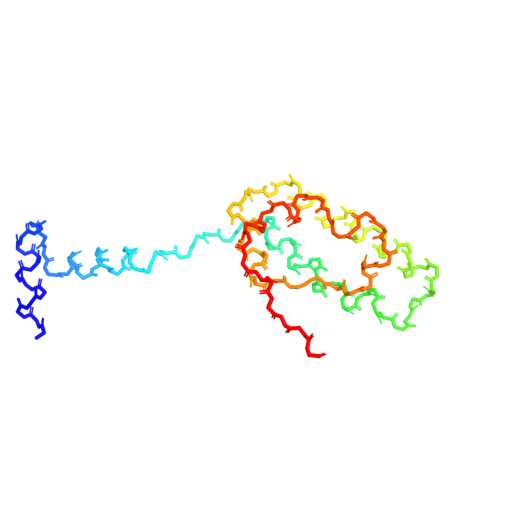 C 1
ATOM 757 O O . PHE A 1 94 ? 4.141 -9.187 -8.962 1.00 89.81 94 PHE A O 1
ATOM 764 N N . PRO A 1 95 ? 4.229 -7.145 -9.936 1.00 88.19 95 PRO A N 1
ATOM 765 C CA . PRO A 1 95 ? 4.448 -7.676 -11.270 1.00 88.19 95 PRO A CA 1
ATOM 766 C C . PRO A 1 95 ? 5.751 -8.478 -11.365 1.00 88.19 95 PRO A C 1
ATOM 768 O O . PRO A 1 95 ? 6.793 -8.048 -10.860 1.00 88.19 95 PRO A O 1
ATOM 771 N N . GLY A 1 96 ? 5.693 -9.641 -12.019 1.00 89.06 96 GLY A N 1
ATOM 772 C CA . GLY A 1 96 ? 6.812 -10.587 -12.093 1.00 89.06 96 GLY A CA 1
ATOM 773 C C . GLY A 1 96 ? 7.988 -10.087 -12.934 1.00 89.06 96 GLY A C 1
ATOM 774 O O . GLY A 1 96 ? 9.115 -10.530 -12.758 1.00 89.06 96 GLY A O 1
ATOM 775 N N . GLU A 1 97 ? 7.774 -9.117 -13.818 1.00 89.69 97 GLU A N 1
ATOM 776 C CA . GLU A 1 97 ? 8.828 -8.529 -14.648 1.00 89.69 97 GLU A CA 1
ATOM 777 C C . GLU A 1 97 ? 9.825 -7.712 -13.830 1.00 89.69 97 GLU A C 1
ATOM 779 O O . GLU A 1 97 ? 10.931 -7.447 -14.292 1.00 89.69 97 GLU A O 1
ATOM 784 N N . LEU A 1 98 ? 9.475 -7.346 -12.595 1.00 90.31 98 LEU A N 1
ATOM 785 C CA . LEU A 1 98 ? 10.418 -6.731 -11.670 1.00 90.31 98 LEU A CA 1
ATOM 786 C C . LEU A 1 98 ? 11.436 -7.737 -11.113 1.00 90.31 98 LEU A C 1
ATOM 788 O O . LEU A 1 98 ? 12.514 -7.319 -10.697 1.00 90.31 98 LEU A O 1
ATOM 792 N N . ASP A 1 99 ? 11.170 -9.046 -11.187 1.00 91.88 99 ASP A N 1
ATOM 793 C CA . ASP A 1 99 ? 12.103 -10.093 -10.742 1.00 91.88 99 ASP A CA 1
ATOM 794 C C . ASP A 1 99 ? 13.378 -10.160 -11.601 1.00 91.88 99 ASP A C 1
ATOM 796 O O . ASP A 1 99 ? 14.354 -10.805 -11.220 1.00 91.88 99 ASP A O 1
ATOM 800 N N . GLN A 1 100 ? 13.407 -9.469 -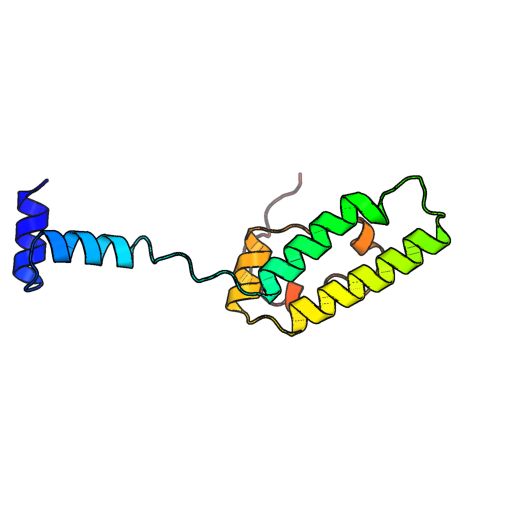12.748 1.00 90.94 100 GLN A N 1
ATOM 801 C CA . GLN A 1 100 ? 14.618 -9.322 -13.557 1.00 90.94 100 GLN A CA 1
ATOM 802 C C . GLN A 1 100 ? 15.687 -8.443 -12.882 1.00 90.94 100 GLN A C 1
ATOM 804 O O . GLN A 1 100 ? 16.855 -8.486 -13.273 1.00 90.94 100 GLN A O 1
ATOM 809 N N . PHE A 1 101 ? 15.299 -7.612 -11.909 1.00 93.31 101 PHE A N 1
ATOM 810 C CA . PHE A 1 101 ? 16.220 -6.748 -11.181 1.00 93.31 101 PHE A CA 1
ATOM 811 C C . PHE A 1 101 ? 16.776 -7.482 -9.958 1.00 93.31 101 PHE A C 1
ATOM 813 O O . PHE A 1 101 ? 16.030 -7.917 -9.087 1.00 93.31 101 PHE A O 1
ATOM 820 N N . GLU A 1 102 ? 18.102 -7.589 -9.859 1.00 92.31 102 GLU A N 1
ATOM 821 C CA . GLU A 1 102 ? 18.773 -8.318 -8.769 1.00 92.31 102 GLU A CA 1
ATOM 822 C C . GLU A 1 102 ? 18.460 -7.740 -7.376 1.00 92.31 102 GLU A C 1
ATOM 824 O O . GLU A 1 102 ? 18.385 -8.468 -6.385 1.00 92.31 102 GLU A O 1
ATOM 829 N N . ASP A 1 103 ? 18.229 -6.430 -7.294 1.00 90.81 103 ASP A N 1
ATOM 830 C CA . ASP A 1 103 ? 17.898 -5.717 -6.061 1.00 90.81 103 ASP A CA 1
ATOM 831 C C . ASP A 1 103 ? 16.400 -5.766 -5.698 1.00 90.81 103 ASP A C 1
ATOM 833 O O . ASP A 1 103 ? 15.977 -5.165 -4.706 1.00 90.81 103 ASP A O 1
ATOM 837 N N . TRP A 1 104 ? 15.592 -6.516 -6.456 1.00 92.56 104 TRP A N 1
ATOM 838 C CA . TRP A 1 104 ? 14.153 -6.651 -6.255 1.00 92.56 104 TRP A CA 1
ATOM 839 C C . TRP A 1 104 ? 13.741 -7.995 -5.623 1.00 92.56 104 TRP A C 1
ATOM 841 O O . TRP A 1 104 ? 14.294 -9.042 -5.967 1.00 92.56 104 TRP A O 1
ATOM 851 N N . PRO A 1 105 ? 12.750 -8.018 -4.705 1.00 92.50 105 PRO A N 1
ATOM 852 C CA . PRO A 1 105 ? 12.166 -6.876 -3.995 1.00 92.50 105 PRO A CA 1
ATOM 853 C C . PRO A 1 105 ? 13.128 -6.274 -2.951 1.00 92.50 105 PRO A C 1
ATOM 855 O O . PRO A 1 105 ? 14.059 -6.961 -2.504 1.00 92.50 105 PRO A O 1
ATOM 858 N N . PRO A 1 106 ? 12.887 -5.023 -2.503 1.00 91.38 106 PRO A N 1
ATOM 859 C CA . PRO A 1 106 ? 13.749 -4.347 -1.536 1.00 91.38 106 PRO A CA 1
ATOM 860 C C . PRO A 1 106 ? 13.839 -5.114 -0.211 1.00 91.38 106 PRO A C 1
ATOM 862 O O . PRO A 1 106 ? 12.885 -5.759 0.231 1.00 91.38 106 PRO A O 1
ATOM 865 N N . GLN A 1 107 ? 14.977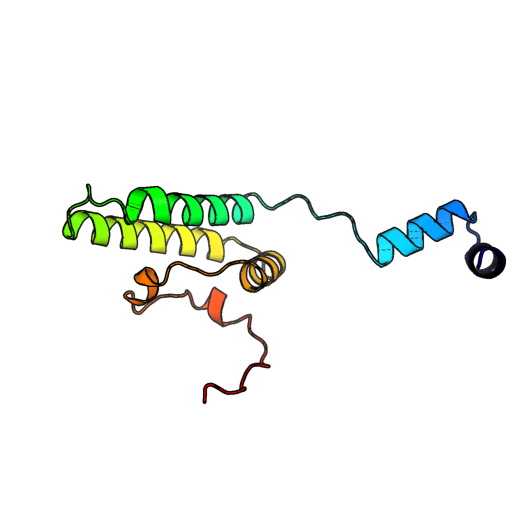 -5.012 0.481 1.00 88.75 107 GLN A N 1
ATOM 866 C CA . GLN A 1 107 ? 15.247 -5.774 1.710 1.00 88.75 107 GLN A CA 1
ATOM 867 C C . GLN A 1 107 ? 14.164 -5.596 2.783 1.00 88.75 107 GLN A C 1
ATOM 869 O O . GLN A 1 107 ? 13.803 -6.543 3.490 1.00 88.75 107 GLN A O 1
ATOM 874 N N . ARG A 1 108 ? 13.601 -4.390 2.883 1.00 88.75 108 ARG A N 1
ATOM 875 C CA . ARG A 1 108 ? 12.520 -4.067 3.816 1.00 88.75 108 ARG A CA 1
ATOM 876 C C . ARG A 1 108 ? 11.238 -4.863 3.541 1.00 88.75 108 ARG A C 1
ATOM 878 O O . ARG A 1 108 ? 10.577 -5.323 4.473 1.00 88.75 108 ARG A O 1
ATOM 885 N N . TRP A 1 109 ? 10.942 -5.119 2.267 1.00 89.75 109 TRP A N 1
ATOM 886 C CA . TRP A 1 109 ? 9.846 -5.997 1.861 1.00 89.75 109 TRP A CA 1
ATOM 887 C C . TRP A 1 109 ? 10.082 -7.444 2.315 1.00 89.75 109 TRP A C 1
ATOM 889 O O . TRP A 1 109 ? 9.164 -8.089 2.817 1.00 89.75 109 TRP A O 1
ATOM 899 N N . ARG A 1 110 ? 11.325 -7.935 2.241 1.00 85.56 110 ARG A N 1
ATOM 900 C CA . ARG A 1 110 ? 11.694 -9.303 2.662 1.00 85.56 110 ARG A CA 1
ATOM 901 C C . ARG A 1 110 ? 11.684 -9.495 4.183 1.00 85.56 110 ARG A C 1
ATOM 903 O O . ARG A 1 110 ? 11.342 -10.565 4.670 1.00 85.56 110 ARG A O 1
ATOM 910 N N . SER A 1 111 ? 12.046 -8.457 4.937 1.00 77.75 111 SER A N 1
ATOM 911 C CA . SER A 1 111 ? 12.378 -8.563 6.369 1.00 77.75 111 SER A CA 1
ATOM 912 C C . SER A 1 111 ? 11.179 -8.716 7.320 1.00 77.75 111 SER A C 1
ATOM 914 O O . SER A 1 111 ? 11.377 -9.046 8.484 1.00 77.75 111 SER A O 1
ATOM 916 N N . GLY A 1 112 ? 9.944 -8.494 6.861 1.00 64.44 112 GLY A N 1
ATOM 917 C CA . GLY A 1 112 ? 8.733 -8.613 7.694 1.00 64.44 112 GLY A CA 1
ATOM 918 C C . GLY A 1 112 ? 7.999 -9.949 7.577 1.00 64.44 112 GLY A C 1
ATOM 919 O O . GLY A 1 112 ? 6.911 -10.092 8.126 1.00 64.44 112 GLY A O 1
ATOM 920 N N . GLY A 1 113 ? 8.574 -10.929 6.875 1.00 55.12 113 GLY A N 1
ATOM 921 C CA . GLY A 1 113 ? 8.108 -12.313 6.899 1.00 55.12 113 GLY A CA 1
ATOM 922 C C . GLY A 1 113 ? 8.715 -13.069 8.078 1.00 55.12 113 GLY A C 1
ATOM 923 O O . GLY A 1 113 ? 9.642 -13.853 7.892 1.00 55.12 113 GLY A O 1
ATOM 924 N N . THR A 1 114 ? 8.228 -12.847 9.301 1.00 44.53 114 THR A N 1
ATOM 925 C CA . THR A 1 114 ? 8.441 -13.827 10.380 1.00 44.53 114 THR A CA 1
ATOM 926 C C . THR A 1 114 ? 7.803 -15.149 9.962 1.00 44.53 114 THR A C 1
ATOM 928 O O . THR A 1 114 ? 6.644 -15.179 9.556 1.00 44.53 114 THR A O 1
ATOM 931 N N . GLY A 1 115 ? 8.614 -16.206 9.974 1.00 46.00 115 GLY A N 1
ATOM 932 C CA . GLY A 1 115 ? 8.392 -17.427 9.215 1.00 46.00 115 GLY A CA 1
ATOM 933 C C . GLY A 1 115 ? 7.139 -18.217 9.574 1.00 46.00 115 GLY A C 1
ATOM 934 O O . GLY A 1 115 ? 6.920 -18.543 10.730 1.00 46.00 115 GLY A O 1
ATOM 935 N N . ASP A 1 116 ? 6.385 -18.582 8.541 1.00 41.94 116 ASP A N 1
ATOM 936 C CA . ASP A 1 116 ? 5.713 -19.878 8.424 1.00 41.94 116 ASP A CA 1
ATOM 937 C C . ASP A 1 116 ? 5.234 -20.054 6.973 1.00 41.94 116 ASP A C 1
ATOM 939 O O . ASP A 1 116 ? 4.093 -19.777 6.620 1.00 41.94 116 ASP A O 1
ATOM 943 N N . ALA A 1 117 ? 6.156 -20.427 6.083 1.00 39.84 117 ALA A N 1
ATOM 944 C CA . ALA A 1 117 ? 5.829 -20.972 4.761 1.00 39.84 117 ALA A CA 1
ATOM 945 C C . ALA A 1 117 ? 7.022 -21.755 4.179 1.00 39.84 117 ALA A C 1
ATOM 947 O O . ALA A 1 117 ? 7.375 -21.618 3.009 1.00 39.84 117 ALA A O 1
ATOM 948 N N . MET A 1 118 ? 7.657 -22.606 4.994 1.00 47.62 118 MET A N 1
ATOM 949 C CA . MET A 1 118 ? 8.198 -23.851 4.445 1.00 47.62 118 MET A CA 1
ATOM 950 C C . MET A 1 118 ? 7.013 -24.804 4.294 1.00 47.62 118 MET A C 1
ATOM 952 O O . MET A 1 118 ? 6.509 -25.331 5.279 1.00 47.62 118 MET A O 1
ATOM 956 N N . GLY A 1 119 ? 6.537 -24.995 3.066 1.00 38.69 119 GLY A N 1
ATOM 957 C CA . GLY A 1 119 ? 5.377 -25.844 2.827 1.00 38.69 119 GLY A CA 1
ATOM 958 C C . GLY A 1 119 ? 5.060 -26.029 1.353 1.00 38.69 119 GLY A C 1
ATOM 959 O O . GLY A 1 119 ? 4.081 -25.483 0.869 1.00 38.69 119 GLY A O 1
ATOM 960 N N . GLY A 1 120 ? 5.890 -26.820 0.672 1.00 41.41 120 GLY A N 1
ATOM 961 C CA . GLY A 1 120 ? 5.470 -27.648 -0.459 1.00 41.41 120 GLY A CA 1
ATOM 962 C C . GLY A 1 120 ? 5.099 -26.925 -1.753 1.00 41.41 120 GLY A C 1
ATOM 963 O O . GLY A 1 120 ? 3.951 -26.549 -1.970 1.00 41.41 120 GLY A O 1
ATOM 964 N N . ARG A 1 121 ? 6.038 -26.903 -2.699 1.00 38.44 121 ARG A N 1
ATOM 965 C CA . ARG A 1 121 ? 5.674 -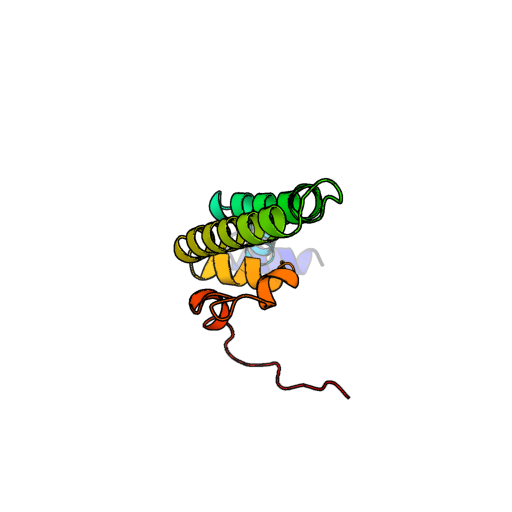27.183 -4.089 1.00 38.44 121 ARG A CA 1
ATOM 966 C C . ARG A 1 121 ? 6.250 -28.543 -4.464 1.00 38.44 121 ARG A C 1
ATOM 968 O O . ARG A 1 121 ? 7.430 -28.796 -4.225 1.00 38.44 121 ARG A O 1
ATOM 975 N N . SER A 1 122 ? 5.318 -29.386 -4.896 1.00 40.88 122 SER A N 1
ATOM 976 C CA . SER A 1 122 ? 5.412 -30.791 -5.283 1.00 40.88 122 SER A CA 1
ATOM 977 C C . SER A 1 122 ? 6.412 -31.078 -6.392 1.00 40.88 122 SER A C 1
ATOM 979 O O . SER A 1 122 ? 6.678 -30.158 -7.196 1.00 40.88 122 SER A O 1
#

Secondary structure (DSSP, 8-state):
-HHHHHHHHHHTT--HHHHHHHHHHHHSPPPPPPPHHHHHHHHHHHHIIIIIT-TTS-HHHHHHHHHHHHHHHHHHHHHS-HHHHHHHHHH----GGGGGSTT-S-HHHHHT--S-------

Foldseek 3Di:
DQVVLVVVCVVVVHDSVRSVVVVCCVVPPDPDPDDPLLVVLVVLQVCCVVPLPDPPDDPVRSVVVLVVSQVSNQVSLVPDDLVNLVVCLVPDDHDPVNVVDPCPPPPSNVPSCPDDPPDDDD

Sequence (122 aa):
MRDRIKAVAEANNRSMNAEIVATLEEKYPAPKPESRLISRLHHLIDIFDDTVMSDKLSNERREHMLSLFKDSIVDVIDRMTEDELARVRAETSFPGELDQFEDWPPQRWRSGGTGDAMGGRS

pLDDT: mean 84.87, std 13.99, range [38.44, 96.31]